Protein AF-A0A3D0ZDB1-F1 (afdb_monomer_lite)

Radius of gyration: 15.45 Å; chains: 1; bounding box: 42×24×42 Å

Secondary structure (DSSP, 8-state):
--HHHHHHHHHHHHHHHHHH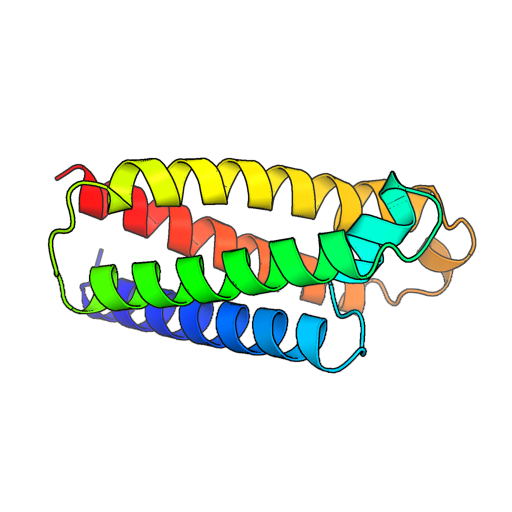HHHHHTT--HHHHHHHHHHHSS--HHHHHHHHHHHHHHHHHHHHHHTT---TTHHHHHHHHHHHHHHHHIIIIIIHHHHSTTHHHHS-HHHHHHHHHHHHHHHHHHHHHHHHHT-

Sequence (135 aa):
MNRTGTVLLNLSVALYLFVNGILGFTGDRGEFGVMVRVIFGGETKIIVMALSVCAIAAGILLLFALFRVEVPVTGIIIVIFIVIWLLFIVITDIINPVTNKDSLFHRNILDYLKQLSAHFMVLGALIISTEHARR

Structure (mmCIF, N/CA/C/O backbone):
data_AF-A0A3D0ZDB1-F1
#
_entry.id   AF-A0A3D0ZDB1-F1
#
loop_
_atom_site.group_PDB
_atom_site.id
_atom_site.type_symbol
_atom_site.label_atom_id
_atom_site.label_alt_id
_atom_site.label_comp_id
_atom_site.label_asym_id
_atom_site.label_entity_id
_atom_site.label_seq_id
_atom_site.pdbx_PDB_ins_code
_atom_site.Cartn_x
_atom_site.Cartn_y
_atom_site.Cartn_z
_atom_site.occupancy
_atom_site.B_iso_or_equiv
_atom_site.auth_seq_id
_atom_site.auth_comp_id
_atom_site.auth_asym_id
_atom_site.auth_atom_id
_atom_site.pdbx_PDB_model_num
ATOM 1 N N . MET A 1 1 ? -5.044 1.468 23.350 1.00 53.12 1 MET A N 1
ATOM 2 C CA . MET A 1 1 ? -4.815 2.433 22.254 1.00 53.12 1 MET A CA 1
ATOM 3 C C . MET A 1 1 ? -5.987 3.405 22.217 1.00 53.12 1 MET A C 1
ATOM 5 O O . MET A 1 1 ? -7.123 2.944 22.263 1.00 53.12 1 MET A O 1
ATOM 9 N N . ASN A 1 2 ? -5.747 4.721 22.236 1.00 54.88 2 ASN A N 1
ATOM 10 C CA . ASN A 1 2 ? -6.833 5.710 22.262 1.00 54.88 2 ASN A CA 1
ATOM 11 C C . ASN A 1 2 ? -7.618 5.663 20.946 1.00 54.88 2 ASN A C 1
ATOM 13 O O . ASN A 1 2 ? -7.021 5.754 19.875 1.00 54.88 2 ASN A O 1
ATOM 17 N N . ARG A 1 3 ? -8.951 5.540 21.033 1.00 64.88 3 ARG A N 1
ATOM 18 C CA . ARG A 1 3 ? -9.868 5.382 19.884 1.00 64.88 3 ARG A CA 1
ATOM 19 C C . ARG A 1 3 ? -9.622 6.410 18.774 1.00 64.88 3 ARG A C 1
ATOM 21 O O . ARG A 1 3 ? -9.685 6.068 17.601 1.00 64.88 3 ARG A O 1
ATOM 28 N N . THR A 1 4 ? -9.277 7.637 19.146 1.00 72.50 4 THR A N 1
ATOM 29 C CA . THR A 1 4 ? -9.013 8.744 18.221 1.00 72.50 4 THR A CA 1
ATOM 30 C C . THR A 1 4 ? -7.783 8.514 17.336 1.00 72.50 4 THR A C 1
ATOM 32 O O . THR A 1 4 ? -7.795 8.894 16.170 1.00 72.50 4 THR A O 1
ATOM 35 N N . GLY A 1 5 ? -6.738 7.859 17.856 1.00 74.06 5 GLY A N 1
ATOM 36 C CA . GLY A 1 5 ? -5.506 7.597 17.104 1.00 74.06 5 GLY A CA 1
ATOM 37 C C . GLY A 1 5 ? -5.712 6.576 15.986 1.00 74.06 5 GLY A C 1
ATOM 38 O O . GLY A 1 5 ? -5.293 6.803 14.856 1.00 74.06 5 GLY A O 1
ATOM 39 N N . THR A 1 6 ? -6.434 5.490 16.275 1.00 73.62 6 THR A N 1
ATOM 40 C CA . THR A 1 6 ? -6.782 4.471 15.271 1.00 73.62 6 THR A CA 1
ATOM 41 C C . THR A 1 6 ? -7.698 5.036 14.186 1.00 73.62 6 THR A C 1
ATOM 43 O O . THR A 1 6 ? -7.511 4.749 13.009 1.00 73.62 6 THR A O 1
ATOM 46 N N . VAL A 1 7 ? -8.658 5.881 14.573 1.00 77.62 7 VAL A N 1
ATOM 47 C CA . VAL A 1 7 ? -9.565 6.572 13.643 1.00 77.62 7 VAL A CA 1
ATOM 48 C C . VAL A 1 7 ? -8.784 7.437 12.653 1.00 77.62 7 VAL A C 1
ATOM 50 O O . VAL A 1 7 ? -8.974 7.313 11.444 1.00 77.62 7 VAL A O 1
ATOM 53 N N . LEU A 1 8 ? -7.876 8.277 13.155 1.00 81.31 8 LEU A N 1
ATOM 54 C CA . LEU A 1 8 ? -7.084 9.172 12.314 1.00 81.31 8 LEU A CA 1
ATOM 55 C C . LEU A 1 8 ? -6.145 8.400 11.376 1.00 81.31 8 LEU A C 1
ATOM 57 O O . LEU A 1 8 ? -5.994 8.773 10.212 1.00 81.31 8 LEU A O 1
ATOM 61 N N . LEU A 1 9 ? -5.551 7.308 11.866 1.00 83.19 9 LEU A N 1
ATOM 62 C CA . LEU A 1 9 ? -4.671 6.448 11.080 1.00 83.19 9 LEU A CA 1
ATOM 63 C C . LEU A 1 9 ? -5.436 5.748 9.948 1.00 83.19 9 LEU A C 1
ATOM 65 O O . LEU A 1 9 ? -5.021 5.824 8.792 1.00 83.19 9 LEU A O 1
ATOM 69 N N . ASN A 1 10 ? -6.577 5.129 10.256 1.00 81.69 10 ASN A N 1
ATOM 70 C CA . ASN A 1 10 ? -7.393 4.439 9.256 1.00 81.69 10 ASN A CA 1
ATOM 71 C C . ASN A 1 10 ? -7.936 5.405 8.201 1.00 81.69 10 ASN A C 1
ATOM 73 O O . ASN A 1 10 ? -7.944 5.068 7.020 1.00 81.69 10 ASN A O 1
ATOM 77 N N . LEU A 1 11 ? -8.329 6.617 8.604 1.00 82.44 11 LEU A N 1
ATOM 78 C CA . LEU A 1 11 ? -8.770 7.652 7.672 1.00 82.44 11 LEU A CA 1
ATOM 79 C C . LEU A 1 11 ? -7.630 8.111 6.749 1.00 82.44 11 LEU A C 1
ATOM 81 O O . LEU A 1 11 ? -7.817 8.192 5.536 1.00 82.44 11 LEU A O 1
ATOM 85 N N . SER A 1 12 ? -6.443 8.363 7.307 1.00 83.50 12 SER A N 1
ATOM 86 C CA . SER A 1 12 ? -5.256 8.764 6.536 1.00 83.50 12 SER A CA 1
ATOM 87 C C . SER A 1 12 ? -4.861 7.701 5.511 1.00 83.50 12 SER A C 1
ATOM 89 O O . SER A 1 12 ? -4.606 8.017 4.349 1.00 83.50 12 SER A O 1
ATOM 91 N N . VAL A 1 13 ? -4.859 6.428 5.915 1.00 84.38 13 VAL A N 1
ATOM 92 C CA . VAL A 1 13 ? -4.500 5.318 5.026 1.00 84.38 13 VAL A CA 1
ATOM 93 C C . VAL A 1 13 ? -5.581 5.041 3.991 1.00 84.38 13 VAL A C 1
ATOM 95 O O . VAL A 1 13 ? -5.246 4.798 2.834 1.00 84.38 13 VAL A O 1
ATOM 98 N N . ALA A 1 14 ? -6.862 5.147 4.350 1.00 84.19 14 ALA A N 1
ATOM 99 C CA . ALA A 1 14 ? -7.941 5.038 3.376 1.00 84.19 14 ALA A CA 1
ATOM 100 C C . ALA A 1 14 ? -7.789 6.090 2.268 1.00 84.19 14 ALA A C 1
ATOM 102 O O . ALA A 1 14 ? -7.798 5.738 1.091 1.00 84.19 14 ALA A O 1
ATOM 103 N N . LEU A 1 15 ? -7.570 7.359 2.631 1.00 83.25 15 LEU A N 1
ATOM 104 C CA . LEU A 1 15 ? -7.347 8.437 1.662 1.00 83.25 15 LEU A CA 1
ATOM 105 C C . LEU A 1 15 ? -6.101 8.195 0.802 1.00 83.25 15 LEU A C 1
ATOM 107 O O . LEU A 1 15 ? -6.159 8.366 -0.414 1.00 83.25 15 LEU A O 1
ATOM 111 N N . TYR A 1 16 ? -4.997 7.747 1.403 1.00 84.19 16 TYR A N 1
ATOM 112 C CA . TYR A 1 16 ? -3.778 7.407 0.666 1.00 84.19 16 TYR A CA 1
ATOM 113 C C . TYR A 1 16 ? -4.007 6.283 -0.359 1.00 84.19 16 TYR A C 1
ATOM 115 O O . TYR A 1 16 ? -3.554 6.388 -1.501 1.00 84.19 16 TYR A O 1
ATOM 123 N N . LEU A 1 17 ? -4.750 5.234 0.009 1.00 83.69 17 LEU A N 1
ATOM 124 C CA . LEU A 1 17 ? -5.104 4.140 -0.898 1.00 83.69 17 LEU A CA 1
ATOM 125 C C . LEU A 1 17 ? -6.066 4.588 -2.003 1.00 83.69 17 LEU A C 1
ATOM 127 O O . LEU A 1 17 ? -5.915 4.155 -3.144 1.00 83.69 17 LEU A O 1
ATOM 131 N N . PHE A 1 18 ? -7.013 5.481 -1.701 1.00 82.94 18 PHE A N 1
ATOM 132 C CA . PHE A 1 18 ? -7.886 6.084 -2.710 1.00 82.94 18 PHE A CA 1
ATOM 133 C C . PHE A 1 18 ? -7.091 6.884 -3.741 1.00 82.94 18 PHE A C 1
ATOM 135 O O . PHE A 1 18 ? -7.287 6.689 -4.939 1.00 82.94 18 PHE A O 1
ATOM 142 N N . VAL A 1 19 ? -6.175 7.748 -3.292 1.00 83.44 19 VAL A N 1
ATOM 143 C CA . VAL A 1 19 ? -5.326 8.544 -4.189 1.00 83.44 19 VAL A CA 1
ATOM 144 C C . VAL A 1 19 ? -4.469 7.630 -5.065 1.00 83.44 19 VAL A C 1
ATOM 146 O O . VAL A 1 19 ? -4.492 7.774 -6.284 1.00 83.44 19 VAL A O 1
ATOM 149 N N . ASN A 1 20 ? -3.788 6.637 -4.485 1.00 79.69 20 ASN A N 1
ATOM 150 C CA . ASN A 1 20 ? -2.978 5.686 -5.257 1.00 79.69 20 ASN A CA 1
ATOM 151 C C . ASN A 1 20 ? -3.812 4.834 -6.222 1.00 79.69 20 ASN A C 1
ATOM 153 O O . ASN A 1 20 ? -3.397 4.586 -7.356 1.00 79.69 20 ASN A O 1
ATOM 157 N N . GLY A 1 21 ? -5.006 4.419 -5.799 1.00 78.69 21 GLY A N 1
ATOM 158 C CA . GLY A 1 21 ? -5.952 3.703 -6.642 1.00 78.69 21 GLY A CA 1
ATOM 159 C C . GLY A 1 21 ? -6.355 4.523 -7.866 1.00 78.69 21 GLY A C 1
ATOM 160 O O . GLY A 1 21 ? -6.208 4.039 -8.988 1.00 78.69 21 GLY A O 1
ATOM 161 N N . ILE A 1 22 ? -6.790 5.772 -7.661 1.00 81.31 22 ILE A N 1
ATOM 162 C CA . ILE A 1 22 ? -7.187 6.703 -8.731 1.00 81.31 22 ILE A CA 1
ATOM 163 C C . ILE A 1 22 ? -6.013 7.009 -9.667 1.00 81.31 22 ILE A C 1
ATOM 165 O O . ILE A 1 22 ? -6.202 6.979 -10.883 1.00 81.31 22 ILE A O 1
ATOM 169 N N . LEU A 1 23 ? -4.810 7.247 -9.133 1.00 78.25 23 LEU A N 1
ATOM 170 C CA . LEU A 1 23 ? -3.616 7.491 -9.950 1.00 78.25 23 LEU A CA 1
ATOM 171 C C . LEU A 1 23 ? -3.346 6.322 -10.906 1.00 78.25 23 LEU A C 1
ATOM 173 O O . LEU A 1 23 ? -3.202 6.528 -12.107 1.00 78.25 23 LEU A O 1
ATOM 177 N N . GLY A 1 24 ? -3.416 5.076 -10.430 1.00 70.81 24 GLY A N 1
ATOM 178 C CA . GLY A 1 24 ? -3.234 3.927 -11.324 1.00 70.81 24 GLY A CA 1
ATOM 179 C C . GLY A 1 24 ? -4.300 3.796 -12.431 1.00 70.81 24 GLY A C 1
ATOM 180 O O . GLY A 1 24 ? -4.030 3.151 -13.446 1.00 70.81 24 GLY A O 1
ATOM 181 N N . PHE A 1 25 ? -5.463 4.455 -12.309 1.00 69.75 25 PHE A N 1
ATOM 182 C CA . PHE A 1 25 ? -6.456 4.561 -13.390 1.00 69.75 25 PHE A CA 1
ATOM 183 C C . PHE A 1 25 ? -6.178 5.692 -14.387 1.00 69.75 25 PHE A C 1
ATOM 185 O O . PHE A 1 25 ? -6.494 5.536 -15.568 1.00 69.75 25 PHE A O 1
ATOM 192 N N . THR A 1 26 ? -5.600 6.820 -13.960 1.00 69.44 26 THR A N 1
ATOM 193 C CA . THR A 1 26 ? -5.368 7.993 -14.829 1.00 69.44 26 THR A CA 1
ATOM 194 C C . THR A 1 26 ? -4.186 7.821 -15.785 1.00 69.44 26 THR A C 1
ATOM 196 O O . THR A 1 26 ? -3.888 8.717 -16.573 1.00 69.44 26 THR A O 1
ATOM 199 N N . GLY A 1 27 ? -3.524 6.662 -15.769 1.00 58.31 27 GLY A N 1
ATOM 200 C CA . GLY A 1 27 ? -2.389 6.355 -16.639 1.00 58.31 27 GLY A CA 1
ATOM 201 C C . GLY A 1 27 ? -1.061 6.912 -16.129 1.00 58.31 27 GLY A C 1
ATOM 202 O O . GLY A 1 27 ? -0.014 6.475 -16.614 1.00 58.31 27 GLY A O 1
ATOM 203 N N . ASP A 1 28 ? -1.094 7.786 -15.116 1.00 59.19 28 ASP A N 1
ATOM 204 C CA . ASP A 1 28 ? 0.066 8.062 -14.283 1.00 59.19 28 ASP A CA 1
ATOM 205 C C . ASP A 1 28 ? 0.267 6.848 -13.390 1.00 59.19 28 ASP A C 1
ATOM 207 O O . ASP A 1 28 ? -0.451 6.596 -12.428 1.00 59.19 28 ASP A O 1
ATOM 211 N N . ARG A 1 29 ? 1.198 6.001 -13.803 1.00 62.69 29 ARG A N 1
ATOM 212 C CA . ARG A 1 29 ? 1.330 4.642 -13.299 1.00 62.69 29 ARG A CA 1
ATOM 213 C C . ARG A 1 29 ? 1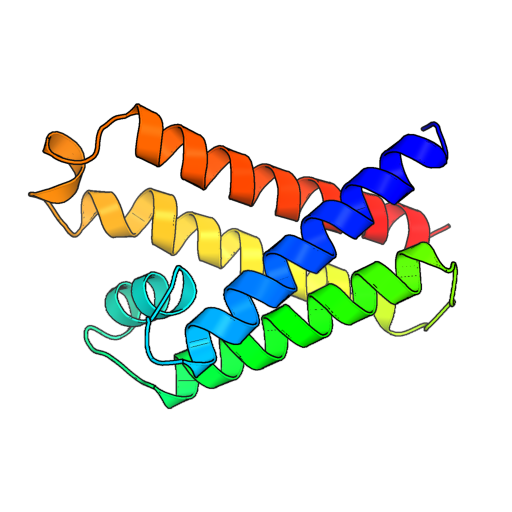.651 4.556 -11.811 1.00 62.69 29 ARG A C 1
ATOM 215 O O . ARG A 1 29 ? 1.708 3.438 -11.324 1.00 62.69 29 ARG A O 1
ATOM 222 N N . GLY A 1 30 ? 1.793 5.673 -11.099 1.00 64.31 30 GLY A N 1
ATOM 223 C CA . GLY A 1 30 ? 1.855 5.728 -9.644 1.00 64.31 30 GLY A CA 1
ATOM 224 C C . GLY A 1 30 ? 2.861 4.736 -9.066 1.00 64.31 30 GLY A C 1
ATOM 225 O O . GLY A 1 30 ? 3.803 4.298 -9.732 1.00 64.31 30 GLY A O 1
ATOM 226 N N . GLU A 1 31 ? 2.648 4.330 -7.822 1.00 67.75 31 GLU A N 1
ATOM 227 C CA . GLU A 1 31 ? 3.500 3.318 -7.198 1.00 67.75 31 GLU A CA 1
ATOM 228 C C . GLU A 1 31 ? 3.226 1.911 -7.797 1.00 67.75 31 GLU A C 1
ATOM 230 O O . GLU A 1 31 ? 4.144 1.102 -7.961 1.00 67.75 31 GLU A O 1
ATOM 235 N N . PHE A 1 32 ? 1.984 1.621 -8.212 1.00 67.69 32 PHE A N 1
ATOM 236 C CA . PHE A 1 32 ? 1.581 0.303 -8.733 1.00 67.69 32 PHE A CA 1
ATOM 237 C C . PHE A 1 32 ? 2.207 -0.069 -10.075 1.00 67.69 32 PHE A C 1
ATOM 239 O O . PHE A 1 32 ? 2.572 -1.218 -10.311 1.00 67.69 32 PHE A O 1
ATOM 246 N N . GLY A 1 33 ? 2.360 0.881 -10.980 1.00 70.06 33 GLY A N 1
ATOM 247 C CA . GLY A 1 33 ? 2.962 0.634 -12.279 1.00 70.06 33 GLY A CA 1
ATOM 248 C C . GLY A 1 33 ? 4.484 0.622 -12.247 1.00 70.06 33 GLY A C 1
ATOM 249 O O . GLY A 1 33 ? 5.078 -0.026 -13.106 1.00 70.06 33 GLY A O 1
ATOM 250 N N . VAL A 1 34 ? 5.113 1.214 -11.226 1.00 70.75 34 VAL A N 1
ATOM 251 C CA . VAL A 1 34 ? 6.528 0.956 -10.923 1.00 70.75 34 VAL A CA 1
ATOM 252 C C . VAL A 1 34 ? 6.718 -0.515 -10.547 1.00 70.75 34 VAL A C 1
ATOM 254 O O . VAL A 1 34 ? 7.546 -1.190 -11.156 1.00 70.75 34 VAL A O 1
ATOM 257 N N . MET A 1 35 ? 5.903 -1.041 -9.625 1.00 69.62 35 MET A N 1
ATOM 258 C CA . MET A 1 35 ? 5.930 -2.461 -9.246 1.00 69.62 35 MET A CA 1
ATOM 259 C C . MET A 1 35 ? 5.732 -3.376 -10.463 1.00 69.62 35 MET A C 1
ATOM 261 O O . MET A 1 35 ? 6.519 -4.294 -10.695 1.00 69.62 35 MET A O 1
ATOM 265 N N . VAL A 1 36 ? 4.712 -3.104 -11.279 1.00 69.62 36 VAL A N 1
ATOM 266 C CA . VAL A 1 36 ? 4.413 -3.910 -12.470 1.00 69.62 36 VAL A CA 1
ATOM 267 C C . VAL A 1 36 ? 5.556 -3.880 -13.484 1.00 69.62 36 VAL A C 1
ATOM 269 O O . VAL A 1 36 ? 5.913 -4.928 -14.021 1.00 69.62 36 VAL A O 1
ATOM 272 N N . ARG A 1 37 ? 6.174 -2.716 -13.715 1.00 72.38 37 ARG A N 1
ATOM 273 C CA . ARG A 1 37 ? 7.312 -2.589 -14.635 1.00 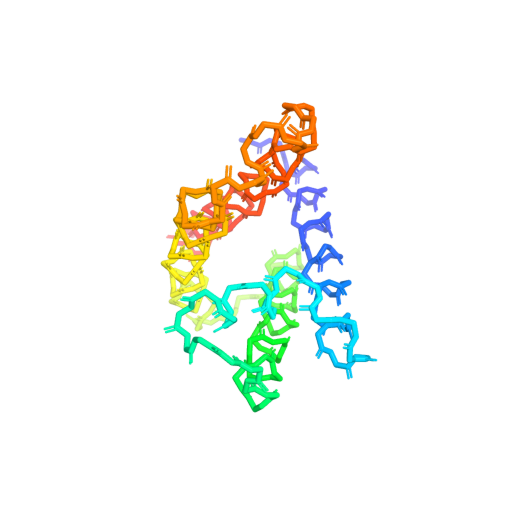72.38 37 ARG A CA 1
ATOM 274 C C . ARG A 1 37 ? 8.518 -3.408 -14.164 1.00 72.38 37 ARG A C 1
ATOM 276 O O . ARG A 1 37 ? 9.192 -4.006 -14.996 1.00 72.38 37 ARG A O 1
ATOM 283 N N . VAL A 1 38 ? 8.767 -3.461 -12.856 1.00 70.38 38 VAL A N 1
ATOM 284 C CA . VAL A 1 38 ? 9.881 -4.224 -12.266 1.00 70.38 38 VAL A CA 1
ATOM 285 C C . VAL A 1 38 ? 9.663 -5.734 -12.388 1.00 70.38 38 VAL A C 1
ATOM 287 O O . VAL A 1 38 ? 10.602 -6.455 -12.704 1.00 70.38 38 VAL A O 1
ATOM 290 N N . ILE A 1 39 ? 8.434 -6.219 -12.184 1.00 69.88 39 ILE A N 1
ATOM 291 C CA . ILE A 1 39 ? 8.128 -7.660 -12.233 1.00 69.88 39 ILE A CA 1
ATOM 292 C C . ILE A 1 39 ? 8.007 -8.169 -13.673 1.00 69.88 39 ILE A C 1
ATOM 294 O O . ILE A 1 39 ? 8.519 -9.237 -13.997 1.00 69.88 39 ILE A O 1
ATOM 298 N N . PHE A 1 40 ? 7.304 -7.428 -14.533 1.00 71.25 40 PHE A N 1
ATOM 299 C CA . PHE A 1 40 ? 6.916 -7.897 -15.868 1.00 71.25 40 PHE A CA 1
ATOM 300 C C . PHE A 1 40 ? 7.770 -7.309 -17.001 1.00 71.25 40 PHE A C 1
ATOM 302 O O . PHE A 1 40 ? 7.528 -7.619 -18.165 1.00 71.25 40 PHE A O 1
ATOM 309 N N . GLY A 1 41 ? 8.750 -6.449 -16.696 1.00 64.44 41 GLY A N 1
ATOM 310 C CA . GLY A 1 41 ? 9.635 -5.826 -17.692 1.00 64.44 41 GLY A CA 1
ATOM 311 C C . GLY A 1 41 ? 8.928 -4.871 -18.663 1.00 64.44 41 GLY A C 1
ATOM 312 O O . GLY A 1 41 ? 9.518 -4.426 -19.644 1.00 64.44 41 GLY A O 1
ATOM 313 N N . GLY A 1 42 ? 7.657 -4.556 -18.412 1.00 64.00 42 GLY A N 1
ATOM 314 C CA . GLY A 1 42 ? 6.803 -3.804 -19.316 1.00 64.00 42 GLY A CA 1
ATOM 315 C C . GLY A 1 42 ? 5.519 -3.352 -18.635 1.00 64.00 42 GLY A C 1
ATOM 316 O O . GLY A 1 42 ? 5.222 -3.694 -17.492 1.00 64.00 42 GLY A O 1
ATOM 317 N N . GLU A 1 43 ? 4.753 -2.526 -19.337 1.00 60.72 43 GLU A N 1
ATOM 318 C CA . GLU A 1 43 ? 3.641 -1.813 -18.730 1.00 60.72 43 GLU A CA 1
ATOM 319 C C . GLU A 1 43 ? 2.301 -2.505 -18.974 1.00 60.72 43 GLU A C 1
ATOM 321 O O . GLU A 1 43 ? 1.497 -2.084 -19.810 1.00 60.72 43 GLU A O 1
ATOM 326 N N . THR A 1 44 ? 2.031 -3.563 -18.214 1.00 69.81 44 THR A N 1
ATOM 327 C CA . THR A 1 44 ? 0.748 -4.269 -18.277 1.00 69.81 44 THR A CA 1
ATOM 328 C C . THR A 1 44 ? -0.340 -3.456 -17.578 1.00 69.81 44 THR A C 1
ATOM 330 O O . THR A 1 44 ? -0.592 -3.616 -16.382 1.00 69.81 44 THR A O 1
ATOM 333 N N . LYS A 1 45 ? -1.008 -2.584 -18.347 1.00 69.44 45 LYS A N 1
ATOM 334 C CA . LYS A 1 45 ? -2.130 -1.733 -17.897 1.00 69.44 45 LYS A CA 1
ATOM 335 C C . LYS A 1 45 ? -3.189 -2.509 -17.107 1.00 69.44 45 LYS A C 1
ATOM 337 O O . LYS A 1 45 ? -3.693 -2.005 -16.116 1.00 69.44 45 LYS A O 1
ATOM 342 N N . ILE A 1 46 ? -3.467 -3.750 -17.507 1.00 72.56 46 ILE A N 1
ATOM 343 C CA . ILE A 1 46 ? -4.445 -4.638 -16.862 1.00 72.56 46 ILE A CA 1
ATOM 344 C C . ILE A 1 46 ? -4.066 -4.946 -15.405 1.00 72.56 46 ILE A C 1
ATOM 346 O O . ILE A 1 46 ? -4.927 -4.927 -14.532 1.00 72.56 46 ILE A O 1
ATOM 350 N N . ILE A 1 47 ? -2.780 -5.177 -15.124 1.00 70.38 47 ILE A N 1
ATOM 351 C CA . ILE A 1 47 ? -2.307 -5.511 -13.772 1.00 70.38 47 ILE A CA 1
ATOM 352 C C . ILE A 1 47 ? -2.310 -4.263 -12.883 1.00 70.38 47 ILE A C 1
ATOM 354 O O . ILE A 1 47 ? -2.736 -4.336 -11.734 1.00 70.38 47 ILE A O 1
ATOM 358 N N . VAL A 1 48 ? -1.917 -3.104 -13.427 1.00 75.06 48 VAL A N 1
ATOM 359 C CA . VAL A 1 48 ? -2.011 -1.819 -12.708 1.00 75.06 48 VAL A CA 1
ATOM 360 C C . VAL A 1 48 ? -3.466 -1.510 -12.356 1.00 75.06 48 VAL A C 1
ATOM 362 O O . VAL A 1 48 ? -3.759 -1.155 -11.221 1.00 75.06 48 VAL A O 1
ATOM 365 N N . MET A 1 49 ? -4.391 -1.735 -13.292 1.00 73.81 49 MET A N 1
ATOM 366 C CA . MET A 1 49 ? -5.821 -1.525 -13.072 1.00 73.81 49 MET A CA 1
ATOM 367 C C . MET A 1 49 ? -6.377 -2.469 -11.996 1.00 73.81 49 MET A C 1
ATOM 369 O O . MET A 1 49 ? -7.118 -2.028 -11.122 1.00 73.81 49 MET A O 1
ATOM 373 N N . ALA A 1 50 ? -5.976 -3.745 -12.002 1.00 75.44 50 ALA A N 1
ATOM 374 C CA . ALA A 1 50 ? -6.360 -4.701 -10.964 1.00 75.44 50 ALA A CA 1
ATOM 375 C C . ALA A 1 50 ? -5.838 -4.287 -9.574 1.00 75.44 50 ALA A C 1
ATOM 377 O O . ALA A 1 50 ? -6.593 -4.315 -8.603 1.00 75.44 50 ALA A O 1
ATOM 378 N N . LEU A 1 51 ? -4.581 -3.836 -9.480 1.00 76.38 51 LEU A N 1
ATOM 379 C CA . LEU A 1 51 ? -4.000 -3.319 -8.236 1.00 76.38 51 LEU A CA 1
ATOM 380 C C . LEU A 1 51 ? -4.704 -2.045 -7.753 1.00 76.38 51 LEU A C 1
ATOM 382 O O . LEU A 1 51 ? -4.965 -1.917 -6.559 1.00 76.38 51 LEU A O 1
ATOM 386 N N . SER A 1 52 ? -5.086 -1.149 -8.663 1.00 79.56 52 SER A N 1
ATOM 387 C CA . SER A 1 52 ? -5.869 0.045 -8.339 1.00 79.56 52 SER A CA 1
ATOM 388 C C . SER A 1 52 ? -7.253 -0.281 -7.782 1.00 79.56 52 SER A C 1
ATOM 390 O O . SER A 1 52 ? -7.657 0.307 -6.778 1.00 79.56 52 SER A O 1
ATOM 392 N N . VAL A 1 53 ? -7.975 -1.233 -8.386 1.00 81.69 53 VAL A N 1
ATOM 393 C CA . VAL A 1 53 ? -9.272 -1.703 -7.861 1.00 81.69 53 VAL A CA 1
ATOM 394 C C . VAL A 1 53 ? -9.095 -2.274 -6.457 1.00 81.69 53 VAL A C 1
ATOM 396 O O . VAL A 1 53 ? -9.852 -1.931 -5.549 1.00 81.69 53 VAL A O 1
ATOM 399 N N . CYS A 1 54 ? -8.067 -3.100 -6.268 1.00 79.25 54 CYS A N 1
ATOM 400 C CA . CYS A 1 54 ? -7.704 -3.649 -4.971 1.00 79.25 54 CYS A CA 1
ATOM 401 C C . CYS A 1 54 ? -7.429 -2.529 -3.949 1.00 79.25 54 CYS A C 1
ATOM 403 O O . CYS A 1 54 ? -8.030 -2.524 -2.877 1.00 79.25 54 CYS A O 1
ATOM 405 N N . ALA A 1 55 ? -6.593 -1.545 -4.276 1.00 79.00 55 ALA A N 1
ATOM 406 C CA . ALA A 1 55 ? -6.267 -0.442 -3.373 1.00 79.00 55 ALA A CA 1
ATOM 407 C C . ALA A 1 55 ? -7.516 0.336 -2.927 1.00 79.00 55 ALA A C 1
ATOM 409 O O . ALA A 1 55 ? -7.696 0.584 -1.734 1.00 79.00 55 ALA A O 1
ATOM 410 N N . ILE A 1 56 ? -8.422 0.642 -3.859 1.00 82.81 56 ILE A N 1
ATOM 411 C CA . ILE A 1 56 ? -9.697 1.300 -3.544 1.00 82.81 56 ILE A CA 1
ATOM 412 C C . ILE A 1 56 ? -10.552 0.414 -2.631 1.00 82.81 56 ILE A C 1
ATOM 414 O O . ILE A 1 56 ? -11.078 0.896 -1.629 1.00 82.81 56 ILE A O 1
ATOM 418 N N . ALA A 1 57 ? -10.657 -0.884 -2.927 1.00 80.38 57 ALA A N 1
ATOM 419 C CA . ALA A 1 57 ? -11.400 -1.825 -2.092 1.00 80.38 57 ALA A CA 1
ATOM 420 C C . ALA A 1 57 ? -10.833 -1.901 -0.661 1.00 80.38 57 ALA A C 1
ATOM 422 O O . ALA A 1 57 ? -11.600 -1.888 0.301 1.00 80.38 57 ALA A O 1
ATOM 423 N N . ALA A 1 58 ? -9.508 -1.901 -0.495 1.00 76.88 58 ALA A N 1
ATOM 424 C CA . ALA A 1 58 ? -8.870 -1.841 0.820 1.00 76.88 58 ALA A CA 1
ATOM 425 C C . ALA A 1 58 ? -9.128 -0.517 1.546 1.00 76.88 58 ALA A C 1
ATOM 427 O O . ALA A 1 58 ? -9.414 -0.528 2.744 1.00 76.88 58 ALA A O 1
ATOM 428 N N . GLY A 1 59 ? -9.085 0.612 0.833 1.00 81.50 59 GLY A N 1
ATOM 429 C CA . GLY A 1 59 ? -9.456 1.913 1.388 1.00 81.50 59 GLY A CA 1
ATOM 430 C C . GLY A 1 59 ? -10.897 1.926 1.906 1.00 81.50 59 GLY A C 1
ATOM 431 O O . GLY A 1 59 ? -11.152 2.387 3.018 1.00 81.50 59 GLY A O 1
ATOM 432 N N . ILE A 1 60 ? -11.830 1.338 1.154 1.00 81.56 60 ILE A N 1
ATOM 433 C CA . ILE A 1 60 ? -13.236 1.188 1.561 1.00 81.56 60 ILE A CA 1
ATOM 434 C C . ILE A 1 60 ? -13.368 0.283 2.794 1.00 81.56 60 ILE A C 1
ATOM 436 O O . ILE A 1 60 ? -14.088 0.623 3.731 1.00 81.56 60 ILE A O 1
ATOM 440 N N . LEU A 1 61 ? -12.657 -0.845 2.841 1.00 77.00 61 LEU A N 1
ATOM 441 C CA . LEU A 1 61 ? -12.680 -1.744 4.002 1.00 77.00 61 LEU A CA 1
ATOM 442 C C . LEU A 1 61 ? -12.117 -1.082 5.265 1.00 77.00 61 LEU A C 1
ATOM 444 O O . LEU A 1 61 ? -12.655 -1.284 6.353 1.00 77.00 61 LEU A O 1
ATOM 448 N N . LEU A 1 62 ? -11.087 -0.244 5.129 1.00 77.12 62 LEU A N 1
ATOM 449 C CA . LEU A 1 62 ? -10.569 0.569 6.233 1.00 77.12 62 LEU A CA 1
ATOM 450 C C . LEU A 1 62 ? -11.585 1.617 6.708 1.00 77.12 62 LEU A C 1
ATOM 452 O O . LEU A 1 62 ? -11.686 1.859 7.912 1.00 77.12 62 LEU A O 1
ATOM 456 N N . LEU A 1 63 ? -12.380 2.193 5.801 1.00 80.38 63 LEU A N 1
ATOM 457 C CA . LEU A 1 63 ? -13.509 3.050 6.177 1.00 80.38 63 LEU A CA 1
ATOM 458 C C . LEU A 1 63 ? -14.622 2.258 6.878 1.00 80.38 63 LEU A C 1
ATOM 460 O O . LEU A 1 63 ? -15.189 2.742 7.852 1.00 80.38 63 LEU A O 1
ATOM 464 N N . PHE A 1 64 ? -14.918 1.025 6.470 1.00 75.25 64 PHE A N 1
ATOM 465 C CA . PHE A 1 64 ? -15.863 0.190 7.222 1.00 75.25 64 PHE A CA 1
ATOM 466 C C . PHE A 1 64 ? -15.345 -0.148 8.624 1.00 75.25 64 PHE A C 1
ATOM 468 O O . PHE A 1 64 ? -16.105 -0.067 9.594 1.00 75.25 64 PHE A O 1
ATOM 475 N N . ALA A 1 65 ? -14.043 -0.419 8.757 1.00 69.44 65 ALA A N 1
ATOM 476 C CA . ALA A 1 65 ? -13.395 -0.588 10.055 1.00 69.44 65 ALA A CA 1
ATOM 477 C C . ALA A 1 65 ? -13.473 0.691 10.915 1.00 69.44 65 ALA A C 1
ATOM 479 O O . ALA A 1 65 ? -13.610 0.602 12.136 1.00 69.44 65 ALA A O 1
ATOM 480 N N . LEU A 1 66 ? -13.454 1.879 10.297 1.00 71.69 66 LEU A N 1
ATOM 481 C CA . LEU A 1 66 ? -13.631 3.163 10.983 1.00 71.69 66 LEU A CA 1
ATOM 482 C C . LEU A 1 66 ? -15.022 3.292 11.626 1.00 71.69 66 LEU A C 1
ATOM 484 O O . LEU A 1 66 ? -15.130 3.717 12.777 1.00 71.69 66 LEU A O 1
ATOM 488 N N . PHE A 1 67 ? -16.075 2.893 10.912 1.00 73.69 67 PHE A N 1
ATOM 489 C CA . PHE A 1 67 ? -17.459 2.964 11.397 1.00 73.69 67 PHE A CA 1
ATOM 490 C C . PHE A 1 67 ? -17.885 1.759 12.251 1.00 73.69 67 PHE A C 1
ATOM 492 O O . PHE A 1 67 ? -19.054 1.668 12.618 1.00 73.69 67 PHE A O 1
ATOM 499 N N . ARG A 1 68 ? -16.958 0.847 12.594 1.00 65.31 68 ARG A N 1
ATOM 500 C CA . ARG A 1 68 ? -17.252 -0.425 13.289 1.00 65.31 68 ARG A CA 1
ATOM 501 C C . ARG A 1 68 ? -18.335 -1.249 12.588 1.00 65.31 68 ARG A C 1
ATOM 503 O O . ARG A 1 68 ? -19.123 -1.931 13.236 1.00 65.31 68 ARG A O 1
ATOM 510 N N . VAL A 1 69 ? -18.382 -1.183 11.261 1.00 61.75 69 VAL A N 1
ATOM 511 C CA . VAL A 1 69 ? -19.244 -2.073 10.489 1.00 61.75 69 VAL A CA 1
ATOM 512 C C . VAL A 1 69 ? -18.545 -3.427 10.453 1.00 61.75 69 VAL A C 1
ATOM 514 O O . VAL A 1 69 ? -17.562 -3.615 9.734 1.00 61.75 69 VAL A O 1
ATOM 517 N N . GLU A 1 70 ? -19.016 -4.354 11.285 1.00 56.53 70 GLU A N 1
ATOM 518 C CA . GLU A 1 70 ? -18.515 -5.726 11.351 1.00 56.53 70 GLU A CA 1
ATOM 519 C C . GLU A 1 70 ? -18.922 -6.483 10.086 1.00 56.53 70 GLU A C 1
ATOM 521 O O . GLU A 1 70 ? -19.970 -7.120 10.006 1.00 56.53 70 GLU A O 1
ATOM 526 N N . VAL A 1 71 ? -18.081 -6.394 9.057 1.00 60.50 71 VAL A N 1
ATOM 527 C CA . VAL A 1 71 ? -18.163 -7.295 7.910 1.00 60.50 71 VAL A CA 1
ATOM 528 C C . VAL A 1 71 ? -17.253 -8.488 8.225 1.00 60.50 71 VAL A C 1
ATOM 530 O O . VAL A 1 71 ? -16.041 -8.302 8.352 1.00 60.50 71 VAL A O 1
ATOM 533 N N . PRO A 1 72 ? -17.779 -9.721 8.340 1.00 56.75 72 PRO A N 1
ATOM 534 C CA . PRO A 1 72 ? -16.999 -10.891 8.771 1.00 56.75 72 PRO A CA 1
ATOM 535 C C . PRO A 1 72 ? -15.813 -11.206 7.843 1.00 56.75 72 PRO A C 1
ATOM 537 O O . PRO A 1 72 ? -14.835 -11.828 8.245 1.00 56.75 72 PRO A O 1
ATOM 540 N N . VAL A 1 73 ? -15.867 -10.729 6.598 1.00 60.38 73 VAL A N 1
ATOM 541 C CA . VAL A 1 73 ? -14.819 -10.918 5.587 1.00 60.38 73 VAL A CA 1
ATOM 542 C C . VAL A 1 73 ? -13.663 -9.911 5.741 1.00 60.38 73 VAL A C 1
ATOM 544 O O . VAL A 1 73 ? -12.569 -10.143 5.225 1.00 60.38 73 VAL A O 1
ATOM 547 N N . THR A 1 74 ? -13.859 -8.818 6.490 1.00 68.12 74 THR A N 1
ATOM 548 C CA . THR A 1 74 ? -12.873 -7.734 6.651 1.00 68.12 74 THR A CA 1
ATOM 549 C C . THR A 1 74 ? -11.565 -8.229 7.258 1.00 68.12 74 THR A C 1
ATOM 551 O O . THR A 1 74 ? -10.500 -7.870 6.766 1.00 68.12 74 THR A O 1
ATOM 554 N N . GLY A 1 75 ? -11.607 -9.111 8.262 1.00 67.19 75 GLY A N 1
ATOM 555 C CA . GLY A 1 75 ? -10.388 -9.634 8.887 1.00 67.19 75 GLY A CA 1
ATOM 556 C C . GLY A 1 75 ? -9.491 -10.399 7.905 1.00 67.19 75 GLY A C 1
ATOM 557 O O . GLY A 1 75 ? -8.289 -10.154 7.844 1.00 67.19 75 GLY A O 1
ATOM 558 N N . ILE A 1 76 ? -10.079 -11.283 7.094 1.00 73.19 76 ILE A N 1
ATOM 559 C CA . ILE A 1 76 ? -9.342 -12.109 6.123 1.00 73.19 76 ILE A CA 1
ATOM 560 C C . ILE A 1 76 ? -8.829 -11.253 4.962 1.00 73.19 76 ILE A C 1
ATOM 562 O O . ILE A 1 76 ? -7.668 -11.383 4.572 1.00 73.19 76 ILE A O 1
ATOM 566 N N . ILE A 1 77 ? -9.656 -10.344 4.433 1.00 73.62 77 ILE A N 1
ATOM 567 C CA . ILE A 1 77 ? -9.255 -9.488 3.309 1.00 73.62 77 ILE A CA 1
ATOM 568 C C . ILE A 1 77 ? -8.131 -8.535 3.723 1.00 73.62 77 ILE A C 1
ATOM 570 O O . ILE A 1 77 ? -7.167 -8.387 2.974 1.00 73.62 77 ILE A O 1
ATOM 574 N N . ILE A 1 78 ? -8.198 -7.932 4.916 1.00 74.06 78 ILE A N 1
ATOM 575 C CA . ILE A 1 78 ? -7.124 -7.051 5.395 1.00 74.06 78 ILE A CA 1
ATOM 576 C C . ILE A 1 78 ? -5.814 -7.839 5.544 1.00 74.06 78 ILE A C 1
ATOM 578 O O . ILE A 1 78 ? -4.767 -7.336 5.148 1.00 74.06 78 ILE A O 1
ATOM 582 N N . VAL A 1 79 ? -5.848 -9.083 6.038 1.00 77.19 79 VAL A N 1
ATOM 583 C CA . VAL A 1 79 ? -4.642 -9.932 6.116 1.00 77.19 79 VAL A CA 1
ATOM 584 C C . VAL A 1 79 ? -4.055 -10.208 4.730 1.00 77.19 79 VAL A C 1
ATOM 586 O O . VAL A 1 79 ? -2.845 -10.084 4.548 1.00 77.19 79 VAL A O 1
ATOM 589 N N . ILE A 1 80 ? -4.890 -10.525 3.738 1.00 79.19 80 ILE A N 1
ATOM 590 C CA . ILE A 1 80 ? -4.435 -10.691 2.348 1.00 79.19 80 ILE A CA 1
ATOM 591 C C . ILE A 1 80 ? -3.793 -9.392 1.842 1.00 79.19 80 ILE A C 1
ATOM 593 O O . ILE A 1 80 ? -2.721 -9.430 1.236 1.00 79.19 80 ILE A O 1
ATOM 597 N N . PHE A 1 81 ? -4.388 -8.239 2.155 1.00 78.12 81 PHE A N 1
ATOM 598 C CA . PHE A 1 81 ? -3.814 -6.937 1.822 1.00 78.12 81 PHE A CA 1
ATOM 599 C C . PHE A 1 81 ? -2.464 -6.690 2.478 1.00 78.12 81 PHE A C 1
ATOM 601 O O . PHE A 1 81 ? -1.577 -6.183 1.806 1.00 78.12 81 PHE A O 1
ATOM 608 N N . ILE A 1 82 ? -2.271 -7.079 3.739 1.00 79.12 82 ILE A N 1
ATOM 609 C CA . ILE A 1 82 ? -0.971 -6.973 4.417 1.00 79.12 82 ILE A CA 1
ATOM 610 C C . ILE A 1 82 ? 0.096 -7.756 3.650 1.00 79.12 82 ILE A C 1
ATOM 612 O O . ILE A 1 82 ? 1.186 -7.236 3.419 1.00 79.12 82 ILE A O 1
ATOM 616 N N . VAL A 1 83 ? -0.214 -8.984 3.225 1.00 82.44 83 VAL A N 1
ATOM 617 C CA . VAL A 1 83 ? 0.732 -9.820 2.469 1.00 82.44 83 VAL A CA 1
ATOM 618 C C . VAL A 1 83 ? 1.053 -9.193 1.111 1.00 82.44 83 VAL A C 1
ATOM 620 O O . VAL A 1 83 ? 2.224 -9.080 0.751 1.00 82.44 83 VAL A O 1
ATOM 623 N N . ILE A 1 84 ? 0.035 -8.735 0.377 1.00 80.25 84 ILE A N 1
ATOM 624 C CA . ILE A 1 84 ? 0.224 -8.055 -0.912 1.00 80.25 84 ILE A CA 1
ATOM 625 C C . ILE A 1 84 ? 1.048 -6.773 -0.731 1.00 80.25 84 ILE A C 1
ATOM 627 O O . ILE A 1 84 ? 1.951 -6.512 -1.522 1.00 80.25 84 ILE A O 1
ATOM 631 N N . TRP A 1 85 ? 0.784 -6.000 0.323 1.00 83.75 85 TRP A N 1
ATOM 632 C CA . TRP A 1 85 ? 1.491 -4.752 0.607 1.00 83.75 85 TRP A CA 1
ATOM 633 C C . TRP A 1 85 ? 2.942 -4.984 1.040 1.00 83.75 85 TRP A C 1
ATOM 635 O O . TRP A 1 85 ? 3.828 -4.210 0.694 1.00 83.75 85 TRP A O 1
ATOM 645 N N . LEU A 1 86 ? 3.229 -6.085 1.737 1.00 81.81 86 LEU A N 1
ATOM 646 C CA . LEU A 1 86 ? 4.606 -6.494 2.023 1.00 81.81 86 LEU A CA 1
ATOM 647 C C . LEU A 1 86 ? 5.368 -6.848 0.745 1.00 81.81 86 LEU A C 1
ATOM 649 O O . LEU A 1 86 ? 6.498 -6.395 0.565 1.00 81.81 86 LEU A O 1
ATOM 653 N N . LEU A 1 87 ? 4.754 -7.617 -0.159 1.00 79.31 87 LEU A N 1
ATOM 654 C CA . LEU A 1 87 ? 5.353 -7.903 -1.467 1.00 79.31 87 LEU A CA 1
ATOM 655 C C . LEU A 1 87 ? 5.583 -6.612 -2.259 1.00 79.31 87 LEU A C 1
ATOM 657 O O . LEU A 1 87 ? 6.627 -6.458 -2.889 1.00 79.31 87 LEU A O 1
ATOM 661 N N . PHE A 1 88 ? 4.639 -5.674 -2.180 1.00 78.56 88 PHE A N 1
ATOM 662 C CA . PHE A 1 88 ? 4.752 -4.357 -2.789 1.00 78.56 88 PHE A CA 1
ATOM 663 C C . PHE A 1 88 ? 6.003 -3.612 -2.314 1.00 78.56 88 PHE A C 1
ATOM 665 O O . PHE A 1 88 ? 6.840 -3.275 -3.145 1.00 78.56 88 PHE A O 1
ATOM 672 N N . ILE A 1 89 ? 6.178 -3.471 -0.994 1.00 80.44 89 ILE A N 1
ATOM 673 C CA . ILE A 1 89 ? 7.355 -2.848 -0.364 1.00 80.44 89 ILE A CA 1
ATOM 674 C C . ILE A 1 89 ? 8.649 -3.493 -0.859 1.00 80.44 89 ILE A C 1
ATOM 676 O O . ILE A 1 89 ? 9.566 -2.803 -1.298 1.00 80.44 89 ILE A O 1
ATOM 680 N N . VAL A 1 90 ? 8.732 -4.826 -0.840 1.00 78.56 90 VAL A N 1
ATOM 681 C CA . VAL A 1 90 ? 9.937 -5.534 -1.298 1.00 78.56 90 VAL A CA 1
ATOM 682 C C . VAL A 1 90 ? 10.245 -5.189 -2.757 1.00 78.56 90 VAL A C 1
ATOM 684 O O . VAL A 1 90 ? 11.393 -4.930 -3.113 1.00 78.56 90 VAL A O 1
ATOM 687 N N . ILE A 1 91 ? 9.232 -5.130 -3.612 1.00 72.00 91 ILE A N 1
ATOM 688 C CA . ILE A 1 91 ? 9.428 -4.874 -5.038 1.00 72.00 91 ILE A CA 1
ATOM 689 C C . ILE A 1 91 ? 9.784 -3.406 -5.307 1.00 72.00 91 ILE A C 1
ATOM 691 O O . ILE A 1 91 ? 10.706 -3.135 -6.079 1.00 72.00 91 ILE A O 1
ATOM 695 N N . THR A 1 92 ? 9.095 -2.453 -4.681 1.00 71.19 92 THR A N 1
ATOM 696 C CA . THR A 1 92 ? 9.275 -1.020 -4.961 1.00 71.19 92 THR A CA 1
ATOM 697 C C . THR A 1 92 ? 10.431 -0.385 -4.201 1.00 71.19 92 THR A C 1
ATOM 699 O O . THR A 1 92 ? 11.082 0.501 -4.756 1.00 71.19 92 THR A O 1
ATOM 702 N N . ASP A 1 93 ? 10.698 -0.823 -2.970 1.00 72.31 93 ASP A N 1
ATOM 703 C CA . ASP A 1 93 ? 11.715 -0.218 -2.102 1.00 72.31 93 ASP A CA 1
ATOM 704 C C . ASP A 1 93 ? 13.031 -0.997 -2.099 1.00 72.31 93 ASP A C 1
ATOM 706 O O . ASP A 1 93 ? 14.085 -0.394 -1.931 1.00 72.31 93 ASP A O 1
ATOM 710 N N . ILE A 1 94 ? 13.010 -2.318 -2.313 1.00 73.00 94 ILE A N 1
ATOM 711 C CA . ILE A 1 94 ? 14.238 -3.134 -2.298 1.00 73.00 94 ILE A CA 1
ATOM 712 C C . ILE A 1 94 ? 14.683 -3.481 -3.720 1.00 73.00 94 ILE A C 1
ATOM 714 O O . ILE A 1 94 ? 15.827 -3.218 -4.085 1.00 73.00 94 ILE A O 1
ATOM 718 N N . ILE A 1 95 ? 13.802 -4.051 -4.546 1.00 70.19 95 ILE A N 1
ATOM 719 C CA . ILE A 1 95 ? 14.187 -4.564 -5.872 1.00 70.19 95 ILE A CA 1
ATOM 720 C C . ILE A 1 95 ? 14.370 -3.424 -6.878 1.00 70.19 95 ILE A C 1
ATOM 722 O O . ILE A 1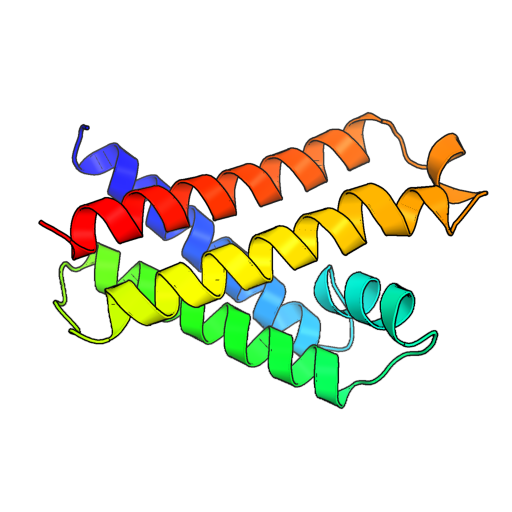 95 ? 15.398 -3.357 -7.548 1.00 70.19 95 ILE A O 1
ATOM 726 N N . ASN A 1 96 ? 13.411 -2.502 -6.972 1.00 68.06 96 ASN A N 1
ATOM 727 C CA . ASN A 1 96 ? 13.445 -1.422 -7.958 1.00 68.06 96 ASN A CA 1
ATOM 728 C C . ASN A 1 96 ? 14.729 -0.562 -7.899 1.00 68.06 96 ASN A C 1
ATOM 730 O O . ASN A 1 96 ? 15.332 -0.353 -8.956 1.00 68.06 96 ASN A O 1
ATOM 734 N N . PRO A 1 97 ? 15.219 -0.116 -6.721 1.00 66.25 97 PRO A N 1
ATOM 735 C CA . PRO A 1 97 ? 16.464 0.646 -6.659 1.00 66.25 97 PRO A CA 1
ATOM 736 C C . PRO A 1 97 ? 17.688 -0.193 -7.054 1.00 66.25 97 PRO A C 1
ATOM 738 O O . PRO A 1 97 ? 18.601 0.310 -7.703 1.00 66.25 97 PRO A O 1
ATOM 741 N N . VAL A 1 98 ? 17.698 -1.484 -6.706 1.00 63.16 98 VAL A N 1
ATOM 742 C CA . VAL A 1 98 ? 18.809 -2.409 -6.992 1.00 63.16 98 VAL A CA 1
ATOM 743 C C . VAL A 1 98 ? 18.888 -2.769 -8.480 1.00 63.16 98 VAL A C 1
ATOM 745 O O . VAL A 1 98 ? 19.985 -2.867 -9.035 1.00 63.16 98 VAL A O 1
ATOM 748 N N . THR A 1 99 ? 17.747 -2.957 -9.148 1.00 63.00 99 THR A N 1
ATOM 749 C CA . THR A 1 99 ? 17.687 -3.283 -10.582 1.00 63.00 99 THR A CA 1
ATOM 750 C C . THR A 1 99 ? 17.973 -2.061 -11.456 1.00 63.00 99 THR A C 1
ATOM 752 O O . THR A 1 99 ? 18.669 -2.177 -12.466 1.00 63.00 99 THR A O 1
ATOM 755 N N . ASN A 1 100 ? 17.513 -0.875 -11.051 1.00 61.34 100 ASN A N 1
ATOM 756 C CA . ASN A 1 100 ? 17.830 0.381 -11.726 1.00 61.34 100 ASN A CA 1
ATOM 757 C C . ASN A 1 100 ? 19.100 0.992 -11.120 1.00 61.34 100 ASN A C 1
ATOM 759 O O . ASN A 1 100 ? 19.018 1.880 -10.270 1.00 61.34 100 ASN A O 1
ATOM 763 N N . LYS A 1 101 ? 20.272 0.524 -11.577 1.00 53.00 101 LYS A N 1
ATOM 764 C CA . LYS A 1 101 ? 21.606 0.959 -11.104 1.00 53.00 101 LYS A CA 1
ATOM 765 C C . LYS A 1 101 ? 21.816 2.484 -11.118 1.00 53.00 101 LYS A C 1
ATOM 767 O O . LYS A 1 101 ? 22.556 2.990 -10.281 1.00 53.00 101 LYS A O 1
ATOM 772 N N . ASP A 1 102 ? 21.114 3.212 -11.987 1.00 52.19 102 ASP A N 1
ATOM 773 C CA . ASP A 1 102 ? 21.158 4.681 -12.056 1.00 52.19 102 ASP A CA 1
ATOM 774 C C . ASP A 1 102 ? 20.290 5.381 -10.994 1.00 52.19 102 ASP A C 1
ATOM 776 O O . ASP A 1 102 ? 20.499 6.556 -10.690 1.00 52.19 102 ASP A O 1
ATOM 780 N N . SER A 1 103 ? 19.330 4.671 -10.390 1.00 51.06 103 SER A N 1
ATOM 781 C CA . SER A 1 103 ? 18.345 5.244 -9.466 1.00 51.06 103 SER A CA 1
ATOM 782 C C . SER A 1 103 ? 18.813 5.309 -8.012 1.00 51.06 103 SER A C 1
ATOM 784 O O . SER A 1 103 ? 18.390 6.216 -7.307 1.00 51.06 103 SER A O 1
ATOM 786 N N . LEU A 1 104 ? 19.701 4.417 -7.554 1.00 51.16 104 LEU A N 1
ATOM 787 C CA . LEU A 1 104 ? 20.200 4.441 -6.168 1.00 51.16 104 LEU A CA 1
ATOM 788 C C . LEU A 1 104 ? 21.126 5.630 -5.889 1.00 51.16 104 LEU A C 1
ATOM 790 O O . LEU A 1 104 ? 21.135 6.144 -4.776 1.00 51.16 104 LEU A O 1
ATOM 794 N N . PHE A 1 105 ? 21.876 6.079 -6.898 1.00 50.09 105 PHE A N 1
ATOM 795 C CA . PHE A 1 105 ? 22.771 7.232 -6.780 1.00 50.09 105 PHE A CA 1
ATOM 796 C C . PHE A 1 105 ? 22.087 8.572 -7.117 1.00 50.09 105 PHE A C 1
ATOM 798 O O . PHE A 1 105 ? 22.589 9.612 -6.701 1.00 50.09 105 PHE A O 1
ATOM 805 N N . HIS A 1 106 ? 20.940 8.563 -7.819 1.00 50.88 106 HIS A N 1
ATOM 806 C CA . HIS A 1 106 ? 20.171 9.774 -8.167 1.00 50.88 106 HIS A CA 1
ATOM 807 C C . HIS A 1 106 ? 18.885 9.979 -7.356 1.00 50.88 106 HIS A C 1
ATOM 809 O O . HIS A 1 106 ? 18.374 11.100 -7.318 1.00 50.88 106 HIS A O 1
ATOM 815 N N . ARG A 1 107 ? 18.330 8.947 -6.701 1.00 56.09 107 ARG A N 1
ATOM 816 C CA . ARG A 1 107 ? 17.258 9.159 -5.723 1.00 56.09 107 ARG A CA 1
ATOM 817 C C . ARG A 1 107 ? 17.874 9.771 -4.484 1.00 56.09 107 ARG A C 1
ATOM 819 O O . ARG A 1 107 ? 18.709 9.168 -3.816 1.00 56.09 107 ARG A O 1
ATOM 826 N N . ASN A 1 108 ? 17.412 10.970 -4.165 1.00 66.06 108 ASN A N 1
ATOM 827 C CA . ASN A 1 108 ? 17.705 11.599 -2.899 1.00 66.06 108 ASN A CA 1
ATOM 828 C C . ASN A 1 108 ? 17.276 10.621 -1.793 1.00 66.06 108 ASN A C 1
ATOM 830 O O . ASN A 1 108 ? 16.138 10.151 -1.798 1.00 66.06 108 ASN A O 1
ATOM 834 N N . ILE A 1 109 ? 18.169 10.279 -0.861 1.00 71.44 109 ILE A N 1
ATOM 835 C CA . ILE A 1 109 ? 17.879 9.333 0.236 1.00 71.44 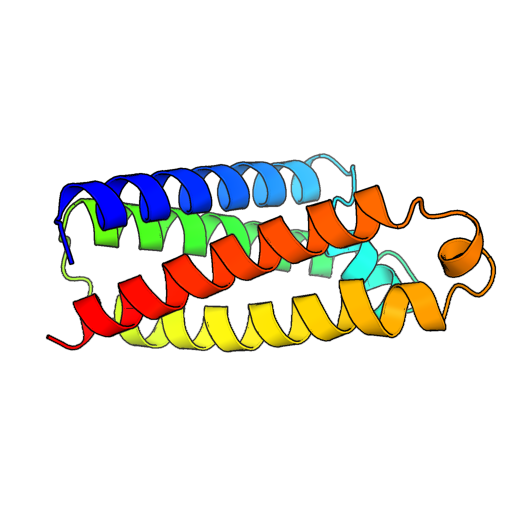109 ILE A CA 1
ATOM 836 C C . ILE A 1 109 ? 16.581 9.717 0.978 1.00 71.44 109 ILE A C 1
ATOM 838 O O . ILE A 1 109 ? 15.832 8.864 1.442 1.00 71.44 109 ILE A O 1
ATOM 842 N N . LEU A 1 110 ? 16.277 11.017 1.000 1.00 70.94 110 LEU A N 1
ATOM 843 C CA . LEU A 1 110 ? 15.051 11.613 1.521 1.00 70.94 110 LEU A CA 1
ATOM 844 C C . LEU A 1 110 ? 13.779 11.142 0.797 1.00 70.94 110 LEU A C 1
ATOM 846 O O . LEU A 1 110 ? 12.784 10.871 1.463 1.00 70.94 110 LEU A O 1
ATOM 850 N N . ASP A 1 111 ? 13.800 11.000 -0.529 1.00 73.69 111 ASP A N 1
ATOM 851 C CA . ASP A 1 111 ? 12.652 10.509 -1.302 1.00 73.69 111 ASP A CA 1
ATOM 852 C C . ASP A 1 111 ? 12.405 9.022 -1.038 1.00 73.69 111 ASP A C 1
ATOM 854 O O . ASP A 1 111 ? 11.257 8.592 -0.919 1.00 73.69 111 ASP A O 1
ATOM 858 N N . TYR A 1 112 ? 13.480 8.246 -0.866 1.00 71.06 112 TYR A N 1
ATOM 859 C CA . TYR A 1 112 ? 13.391 6.848 -0.448 1.00 71.06 112 TYR A CA 1
ATOM 860 C C . TYR A 1 112 ? 12.804 6.714 0.965 1.00 71.06 112 TYR A C 1
ATOM 862 O O . TYR A 1 112 ? 11.835 5.980 1.154 1.00 71.06 112 TYR A O 1
ATOM 870 N N . LEU A 1 113 ? 13.318 7.465 1.949 1.00 73.19 113 LEU A N 1
ATOM 871 C CA . LEU A 1 113 ? 12.773 7.456 3.314 1.00 73.19 113 LEU A CA 1
ATOM 872 C C . LEU A 1 113 ? 11.310 7.916 3.351 1.00 73.19 113 LEU A C 1
ATOM 874 O O . LEU A 1 113 ? 10.518 7.365 4.116 1.00 73.19 113 LEU A O 1
ATOM 878 N N . LYS A 1 114 ? 10.941 8.905 2.530 1.00 77.44 114 LYS A N 1
ATOM 879 C CA . LYS A 1 114 ? 9.562 9.393 2.419 1.00 77.44 114 LYS A CA 1
ATOM 880 C C . LYS A 1 114 ? 8.625 8.309 1.883 1.00 77.44 114 LYS A C 1
ATOM 882 O O . LYS A 1 114 ? 7.558 8.108 2.460 1.00 77.44 114 LYS A O 1
ATOM 887 N N . GLN A 1 115 ? 9.025 7.606 0.823 1.00 78.81 115 GLN A N 1
ATOM 888 C CA . GLN A 1 115 ? 8.241 6.509 0.251 1.00 78.81 115 GLN A CA 1
ATOM 889 C C . GLN A 1 115 ? 8.102 5.346 1.246 1.00 78.81 115 GLN A C 1
ATOM 891 O O . GLN A 1 115 ? 6.991 4.921 1.563 1.00 78.81 115 GLN A O 1
ATOM 896 N N . LEU A 1 116 ? 9.215 4.917 1.842 1.00 79.06 116 LEU A N 1
ATOM 897 C CA . LEU A 1 116 ? 9.236 3.840 2.829 1.00 79.06 116 LEU A CA 1
ATOM 898 C C . LEU A 1 116 ? 8.388 4.173 4.072 1.00 79.06 116 LEU A C 1
ATOM 900 O O . LEU A 1 116 ? 7.674 3.319 4.599 1.00 79.06 116 LEU A O 1
ATOM 904 N N . SER A 1 117 ? 8.421 5.429 4.530 1.00 81.25 117 SER A N 1
ATOM 905 C CA . SER A 1 117 ? 7.591 5.902 5.643 1.00 81.25 117 SER A CA 1
ATOM 906 C C . SER A 1 117 ? 6.095 5.809 5.328 1.00 81.25 117 SER A C 1
ATOM 908 O O . SER A 1 117 ? 5.328 5.358 6.183 1.00 81.25 117 SER A O 1
ATOM 910 N N . ALA A 1 118 ? 5.680 6.172 4.110 1.00 82.06 118 ALA A N 1
ATOM 911 C CA . ALA A 1 118 ? 4.291 6.031 3.679 1.00 82.06 118 ALA A CA 1
ATOM 912 C C . ALA A 1 118 ? 3.863 4.556 3.656 1.00 82.06 118 ALA A C 1
ATOM 914 O O . ALA A 1 118 ? 2.801 4.212 4.178 1.00 82.06 118 ALA A O 1
ATOM 915 N N . HIS A 1 119 ? 4.715 3.659 3.155 1.00 84.12 119 HIS A N 1
ATOM 916 C CA . HIS A 1 119 ? 4.398 2.234 3.136 1.00 84.12 119 HIS A CA 1
ATOM 917 C C . HIS A 1 119 ? 4.284 1.625 4.541 1.00 84.12 119 HIS A C 1
ATOM 919 O O . HIS A 1 119 ? 3.356 0.852 4.800 1.00 84.12 119 HIS A O 1
ATOM 925 N N . PHE A 1 120 ? 5.165 2.001 5.474 1.00 82.44 120 PHE A N 1
ATOM 926 C CA . PHE A 1 120 ? 5.053 1.569 6.870 1.00 82.44 120 PHE A CA 1
ATOM 927 C C . PHE A 1 120 ? 3.805 2.125 7.561 1.00 82.44 120 PHE A C 1
ATOM 929 O O . PHE A 1 120 ? 3.208 1.423 8.379 1.00 82.44 120 PHE A O 1
ATOM 936 N N . MET A 1 121 ? 3.366 3.340 7.218 1.00 86.12 121 MET A N 1
ATOM 937 C CA . MET A 1 121 ? 2.101 3.897 7.709 1.00 86.12 121 MET A CA 1
ATOM 938 C C . MET A 1 121 ? 0.905 3.045 7.260 1.00 86.12 121 MET A C 1
ATOM 940 O O . MET A 1 121 ? 0.054 2.709 8.087 1.00 86.12 121 MET A O 1
ATOM 944 N N . VAL A 1 122 ? 0.863 2.644 5.983 1.00 82.31 122 VAL A N 1
ATOM 945 C CA . VAL A 1 122 ? -0.181 1.747 5.458 1.00 82.31 122 VAL A CA 1
ATOM 946 C C . VAL A 1 122 ? -0.150 0.400 6.176 1.00 82.31 122 VAL A C 1
ATOM 948 O O . VAL A 1 122 ? -1.183 -0.064 6.662 1.00 82.31 122 VAL A O 1
ATOM 951 N N . LEU A 1 123 ? 1.035 -0.202 6.312 1.00 83.56 123 LEU A N 1
ATOM 952 C CA . LEU A 1 123 ? 1.201 -1.489 6.985 1.00 83.56 123 LEU A CA 1
ATOM 953 C C . LEU A 1 123 ? 0.746 -1.423 8.453 1.00 83.56 123 LEU A C 1
ATOM 955 O O . LEU A 1 123 ? 0.015 -2.299 8.915 1.00 83.56 123 LEU A O 1
ATOM 959 N N . GLY A 1 124 ? 1.120 -0.358 9.167 1.00 80.50 124 GLY A N 1
ATOM 960 C CA . GLY A 1 124 ? 0.707 -0.123 10.549 1.00 80.50 124 GLY A CA 1
ATOM 961 C C . GLY A 1 124 ? -0.811 -0.008 10.698 1.00 80.50 124 GLY A C 1
ATOM 962 O O . GLY A 1 124 ? -1.388 -0.635 11.588 1.00 80.50 124 GLY A O 1
ATOM 963 N N . ALA A 1 125 ? -1.480 0.722 9.802 1.00 80.19 125 ALA A N 1
ATOM 964 C CA . ALA A 1 125 ? -2.938 0.854 9.820 1.00 8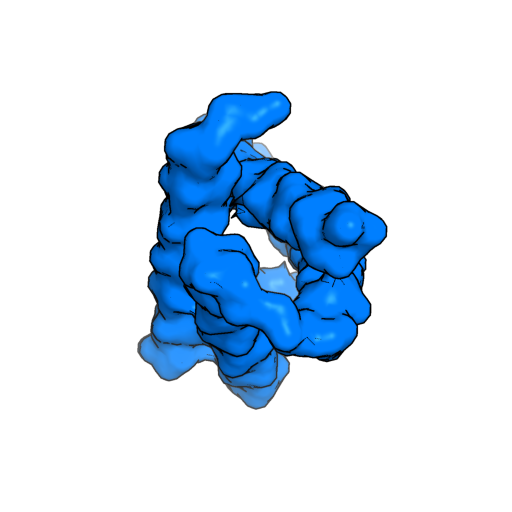0.19 125 ALA A CA 1
ATOM 965 C C . ALA A 1 125 ? -3.657 -0.468 9.541 1.00 80.19 125 ALA A C 1
ATOM 967 O O . ALA A 1 125 ? -4.640 -0.796 10.215 1.00 80.19 125 ALA A O 1
ATOM 968 N N . LEU A 1 126 ? -3.153 -1.248 8.580 1.00 78.62 126 LEU A N 1
ATOM 969 C CA . LEU A 1 126 ? -3.708 -2.558 8.259 1.00 78.62 126 LEU A CA 1
ATOM 970 C C . LEU A 1 126 ? -3.560 -3.515 9.449 1.00 78.62 126 LEU A C 1
ATOM 972 O O . LEU A 1 126 ? -4.549 -4.120 9.858 1.00 78.62 126 LEU A O 1
ATOM 976 N N . ILE A 1 127 ? -2.377 -3.597 10.069 1.00 78.81 127 ILE A N 1
ATOM 977 C CA . ILE A 1 127 ? -2.133 -4.461 11.238 1.00 78.81 127 ILE A CA 1
ATOM 978 C C . ILE A 1 127 ? -3.065 -4.086 12.397 1.00 78.81 127 ILE A C 1
ATOM 980 O O . ILE A 1 127 ? -3.753 -4.948 12.946 1.00 78.81 127 ILE A O 1
ATOM 984 N N . ILE A 1 128 ? -3.157 -2.799 12.731 1.00 78.00 128 ILE A N 1
ATOM 985 C CA . ILE A 1 128 ? -4.027 -2.318 13.814 1.00 78.00 128 ILE A CA 1
ATOM 986 C C . ILE A 1 128 ? -5.501 -2.636 13.532 1.00 78.00 128 ILE A C 1
ATOM 988 O O . ILE A 1 128 ? -6.247 -3.008 14.446 1.00 78.00 128 ILE A O 1
ATOM 992 N N . SER A 1 129 ? -5.918 -2.518 12.272 1.00 72.00 129 SER A N 1
ATOM 993 C CA . SER A 1 129 ? -7.277 -2.852 11.845 1.00 72.00 129 SER A CA 1
ATOM 994 C C . SER A 1 129 ? -7.551 -4.356 11.917 1.00 72.00 129 SER A C 1
ATOM 996 O O . SER A 1 129 ? -8.647 -4.744 12.317 1.00 72.00 129 SER A O 1
ATOM 998 N N . THR A 1 130 ? -6.564 -5.217 11.630 1.00 71.88 130 THR A N 1
ATOM 999 C CA . THR A 1 130 ? -6.718 -6.670 11.841 1.00 71.88 130 THR A CA 1
ATOM 1000 C C . THR A 1 130 ? -6.845 -7.052 13.310 1.00 71.88 130 THR A C 1
ATOM 1002 O O . THR A 1 130 ? -7.625 -7.948 13.626 1.00 71.88 130 THR A O 1
ATOM 1005 N N . GLU A 1 131 ? -6.124 -6.380 14.215 1.00 67.19 131 GLU A N 1
ATOM 1006 C CA . GLU A 1 131 ? -6.239 -6.647 15.655 1.00 67.19 131 GLU A CA 1
ATOM 1007 C C . GLU A 1 131 ? -7.638 -6.276 16.169 1.00 67.19 131 GLU A C 1
ATOM 1009 O O . GLU A 1 131 ? -8.210 -6.996 16.984 1.00 67.19 131 GLU A O 1
ATOM 1014 N N . HIS A 1 132 ? -8.216 -5.188 15.650 1.00 61.09 132 HIS A N 1
ATOM 1015 C CA . HIS A 1 132 ? -9.579 -4.778 15.990 1.00 61.09 132 HIS A CA 1
ATOM 1016 C C . HIS A 1 132 ? -10.646 -5.700 15.399 1.00 61.09 132 HIS A C 1
ATOM 1018 O O . HIS A 1 132 ? -11.654 -5.914 16.051 1.00 61.09 132 HIS A O 1
ATOM 1024 N N . ALA A 1 133 ? -10.429 -6.266 14.208 1.00 57.34 133 ALA A N 1
ATOM 1025 C CA . ALA A 1 133 ? -11.366 -7.209 13.591 1.00 57.34 133 ALA A CA 1
ATOM 1026 C C . ALA A 1 133 ? -11.362 -8.608 14.243 1.00 57.34 133 ALA A C 1
ATOM 1028 O O . ALA A 1 133 ? -12.213 -9.432 13.920 1.00 57.34 133 ALA A O 1
ATOM 1029 N N . ARG A 1 134 ? -10.381 -8.906 15.110 1.00 55.47 134 ARG A N 1
ATOM 1030 C CA . ARG A 1 134 ? -10.237 -10.199 15.802 1.00 55.47 134 ARG A CA 1
ATOM 1031 C C . ARG A 1 134 ? -10.733 -10.165 17.260 1.00 55.47 134 ARG A C 1
ATOM 1033 O O . ARG A 1 134 ? -10.738 -11.211 17.904 1.00 55.47 134 ARG A O 1
ATOM 1040 N N . ARG A 1 135 ? -11.092 -8.992 17.789 1.00 49.56 135 ARG A N 1
ATOM 1041 C CA . ARG A 1 135 ? -11.692 -8.820 19.122 1.00 49.56 135 ARG A CA 1
ATOM 1042 C C . ARG A 1 135 ? -13.195 -8.655 19.004 1.00 49.56 135 ARG A C 1
ATOM 1044 O O . ARG A 1 135 ? -13.873 -9.151 19.925 1.00 49.56 135 ARG A O 1
#

Foldseek 3Di:
DDLVVLLVLLLVQLVVLLVQLVCLVVVVLHLVQLLVCQPVVDRPSVRSNVSSVLSNVLSVLSVCLSVVVLDVCSLVSLVVVLVVLVVSCCRRLPRSCVVPVVCVVVPDVVNSVVVVVSSVSNNVSSVVSNVVSVD

pLDDT: mean 72.26, std 9.21, range [49.56, 86.12]